Protein AF-A0A8S3INJ5-F1 (afdb_monomer_lite)

Foldseek 3Di:
DVVLVVVLVVCLVVCVVVPPDLVVNLVSLLVSLVVLLVVLVVVLVVLLQDALDDDDLVRLVVQLVVLVVQLVVLVVQLVVCVVVVPSVSNSVSSVSNSVSSSSNSNSVSNNSSNVQCVDPPDDHDDDPPDPPVVVVVVVVVVVVVVVVVVVDPDPPPD

Sequence (158 aa):
RVVTDNINHVITVYVTSKATSEASIGRLECDNAIREMETSKTFLQQCALQPSNKYTYYEALDHVIDNSKRLGEAMTHIASASKNTNHQLFSQAVQDASKAVCSLAESSAQASYLIGISEATSTKGSSAIVDQPLFTRSVTIIRHACADLSNTNLDRKE

Secondary structure (DSSP, 8-state):
-HHHHHHHHHHHHHHHTT--SHHHHHHHHHHHHHHHHHHHHHHHHHHTTS-SSS--HHHHHHHHHHHHHHHHHHHHHHHHHHHTT-HHHHHHHHHHHHHHHHHHHHHHHHHHHHHHTTSTT--PPPPPSS-HHHHHHHHHHHHHHHHHHHH-------

Organism: NCBI:txid392030

Structure (mmCIF, N/CA/C/O backbone):
data_AF-A0A8S3INJ5-F1
#
_entry.id   AF-A0A8S3INJ5-F1
#
loop_
_atom_site.group_PDB
_atom_site.id
_atom_site.type_symbol
_atom_site.label_atom_id
_atom_site.label_alt_id
_atom_site.label_comp_id
_atom_site.label_asym_id
_atom_site.label_entity_id
_atom_site.label_seq_id
_atom_site.pdbx_PDB_ins_code
_atom_site.Cartn_x
_atom_site.Cartn_y
_atom_site.Cartn_z
_atom_site.occupancy
_atom_site.B_iso_or_equiv
_atom_site.auth_seq_id
_atom_site.auth_comp_id
_atom_site.auth_asym_id
_atom_site.auth_atom_id
_atom_site.pdbx_PDB_model_num
ATOM 1 N N . ARG A 1 1 ? -8.975 -7.203 -1.116 1.00 51.00 1 ARG A N 1
ATOM 2 C CA . ARG A 1 1 ? -7.531 -7.510 -1.234 1.00 51.00 1 ARG A CA 1
ATOM 3 C C . ARG A 1 1 ? -7.340 -8.866 -1.891 1.00 51.00 1 ARG A C 1
ATOM 5 O O . ARG A 1 1 ? -7.239 -8.846 -3.097 1.00 51.00 1 ARG A O 1
ATOM 12 N N . VAL A 1 2 ? -7.558 -10.011 -1.225 1.00 45.66 2 VAL A N 1
ATOM 13 C CA . VAL A 1 2 ? -7.375 -11.357 -1.840 1.00 45.66 2 VAL A CA 1
ATOM 14 C C . VAL A 1 2 ? -8.062 -11.548 -3.206 1.00 45.66 2 VAL A C 1
ATOM 16 O O . VAL A 1 2 ? -7.465 -12.082 -4.130 1.00 45.66 2 VAL A O 1
ATOM 19 N N . VAL A 1 3 ? -9.312 -11.098 -3.374 1.00 49.16 3 VAL A N 1
ATOM 20 C CA . VAL A 1 3 ? -10.010 -11.207 -4.674 1.00 49.16 3 VAL A CA 1
ATOM 21 C C . VAL A 1 3 ? -9.395 -10.284 -5.730 1.00 49.16 3 VAL A C 1
ATOM 23 O O . VAL A 1 3 ? -9.274 -10.677 -6.883 1.00 49.16 3 VAL A O 1
ATOM 26 N N . THR A 1 4 ? -8.983 -9.083 -5.331 1.00 58.38 4 THR A N 1
ATOM 27 C CA . THR A 1 4 ? -8.311 -8.104 -6.191 1.00 58.38 4 THR A CA 1
ATOM 28 C C . THR A 1 4 ? -6.938 -8.617 -6.624 1.00 58.38 4 THR A C 1
ATOM 30 O O . THR A 1 4 ? -6.628 -8.580 -7.808 1.00 58.38 4 THR A O 1
ATOM 33 N N . ASP A 1 5 ? -6.175 -9.192 -5.694 1.00 57.09 5 ASP A N 1
ATOM 34 C CA . ASP A 1 5 ? -4.833 -9.731 -5.927 1.00 57.09 5 ASP A CA 1
ATOM 35 C C . ASP A 1 5 ? -4.889 -10.971 -6.833 1.00 57.09 5 ASP A C 1
ATOM 37 O O . ASP A 1 5 ? -4.116 -11.090 -7.780 1.00 57.09 5 ASP A O 1
ATOM 41 N N . ASN A 1 6 ? -5.871 -11.858 -6.620 1.00 61.66 6 ASN A N 1
ATOM 42 C CA . ASN A 1 6 ? -6.069 -13.045 -7.456 1.00 61.66 6 ASN A CA 1
ATOM 43 C C . ASN A 1 6 ? -6.545 -12.688 -8.873 1.00 61.66 6 ASN A C 1
ATOM 45 O O . ASN A 1 6 ? -6.111 -13.313 -9.839 1.00 61.66 6 ASN A O 1
ATOM 49 N N . ILE A 1 7 ? -7.418 -11.685 -9.017 1.00 69.25 7 ILE A N 1
ATOM 50 C CA . ILE A 1 7 ? -7.846 -11.188 -10.334 1.00 69.25 7 ILE A CA 1
ATOM 51 C C . ILE A 1 7 ? -6.669 -10.534 -11.056 1.00 69.25 7 ILE A C 1
ATOM 53 O O . ILE A 1 7 ? -6.427 -10.844 -12.221 1.00 69.25 7 ILE A O 1
ATOM 57 N N . ASN A 1 8 ? -5.913 -9.678 -10.367 1.00 56.03 8 ASN A N 1
ATOM 58 C CA . ASN A 1 8 ? -4.738 -9.030 -10.937 1.00 56.03 8 ASN A CA 1
ATOM 59 C C . ASN A 1 8 ? -3.698 -10.074 -11.371 1.00 56.03 8 ASN A C 1
ATOM 61 O O . ASN A 1 8 ? -3.190 -9.985 -12.482 1.00 56.03 8 ASN A O 1
ATOM 65 N N . HIS A 1 9 ? -3.463 -11.122 -10.575 1.00 69.00 9 HIS A N 1
ATOM 66 C CA . HIS A 1 9 ? -2.536 -12.196 -10.930 1.00 69.00 9 HIS A CA 1
ATOM 67 C C . HIS A 1 9 ? -2.968 -12.966 -12.189 1.00 69.00 9 HIS A C 1
ATOM 69 O O . HIS 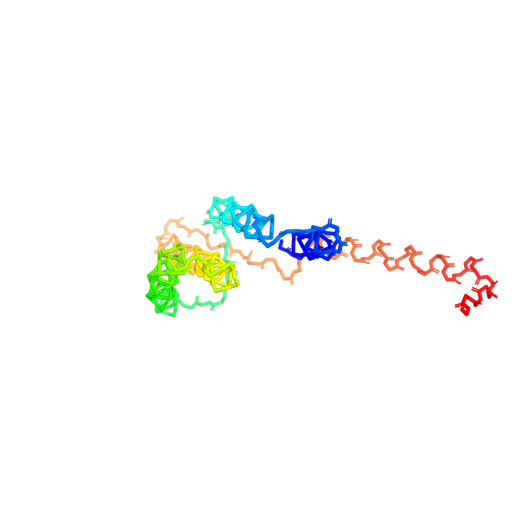A 1 9 ? -2.157 -13.185 -13.089 1.00 69.00 9 HIS A O 1
ATOM 75 N N . VAL A 1 10 ? -4.250 -13.331 -12.301 1.00 66.69 10 VAL A N 1
ATOM 76 C CA . VAL A 1 10 ? -4.772 -14.042 -13.482 1.00 66.69 10 VAL A CA 1
ATOM 77 C C . VAL A 1 10 ? -4.746 -13.151 -14.727 1.00 66.69 10 VAL A C 1
ATOM 79 O O . VAL A 1 10 ? -4.389 -13.627 -15.805 1.00 66.69 10 VAL A O 1
ATOM 82 N N . ILE A 1 11 ? -5.064 -11.859 -14.593 1.00 63.72 11 ILE A N 1
ATOM 83 C CA . ILE A 1 11 ? -4.956 -10.887 -15.690 1.00 63.72 11 ILE A CA 1
ATOM 84 C C . ILE A 1 11 ? -3.498 -10.745 -16.125 1.00 63.72 11 ILE A C 1
ATOM 86 O O . ILE A 1 11 ? -3.229 -10.805 -17.322 1.00 63.72 11 ILE A O 1
ATOM 90 N N . THR A 1 12 ? -2.553 -10.630 -15.191 1.00 61.28 12 THR A N 1
ATOM 91 C CA . THR A 1 12 ? -1.127 -10.573 -15.519 1.00 61.28 12 THR A CA 1
ATOM 92 C C . THR A 1 12 ? -0.703 -11.835 -16.265 1.00 61.28 12 THR A C 1
ATOM 94 O O . THR A 1 12 ? -0.175 -11.722 -17.364 1.00 61.28 12 THR A O 1
ATOM 97 N N . VAL A 1 13 ? -1.011 -13.043 -15.786 1.00 65.88 13 VAL A N 1
ATOM 98 C CA . VAL A 1 13 ? -0.637 -14.294 -16.482 1.00 65.88 13 VAL A CA 1
ATOM 99 C C . VAL A 1 13 ? -1.276 -14.399 -17.880 1.00 65.88 13 VAL A C 1
ATOM 101 O O . VAL A 1 13 ? -0.607 -14.752 -18.856 1.00 65.88 13 VAL A O 1
ATOM 104 N N . TYR A 1 14 ? -2.557 -14.050 -18.014 1.00 59.62 14 TYR A N 1
ATOM 105 C CA . TYR A 1 14 ? -3.280 -14.132 -19.286 1.00 59.62 14 TYR A CA 1
ATOM 106 C C . TYR A 1 14 ? -2.857 -13.053 -20.297 1.00 59.62 14 TYR A C 1
ATOM 108 O O . TYR A 1 14 ? -2.831 -13.307 -21.497 1.00 59.62 14 TYR A O 1
ATOM 116 N N . VAL A 1 15 ? -2.495 -11.852 -19.843 1.00 57.91 15 VAL A N 1
ATOM 117 C CA . VAL A 1 15 ? -2.031 -10.776 -20.731 1.00 57.91 15 VAL A CA 1
ATOM 118 C C . VAL A 1 15 ? -0.554 -10.951 -21.077 1.00 57.91 15 VAL A C 1
ATOM 120 O O . VAL A 1 15 ? -0.201 -10.785 -22.239 1.00 57.91 15 VAL A O 1
ATOM 123 N N . THR A 1 16 ? 0.298 -11.391 -20.146 1.00 54.25 16 THR A N 1
ATOM 124 C CA . THR A 1 16 ? 1.726 -11.662 -20.426 1.00 54.25 16 THR A CA 1
ATOM 125 C C . THR A 1 16 ? 1.898 -12.801 -21.437 1.00 54.25 16 THR A C 1
ATOM 127 O O . THR A 1 16 ? 2.824 -12.781 -22.237 1.00 54.25 16 THR A O 1
ATOM 130 N N . SER A 1 17 ? 0.970 -13.766 -21.468 1.00 53.53 17 SER A N 1
ATOM 131 C CA . SER A 1 17 ? 0.953 -14.837 -22.480 1.00 53.53 17 SER A CA 1
ATOM 132 C C . SER A 1 17 ? 0.423 -14.403 -23.857 1.00 53.53 17 SER A C 1
ATOM 134 O O . SER A 1 17 ? 0.615 -15.127 -24.833 1.00 53.53 17 SER A O 1
ATOM 136 N N . LYS A 1 18 ? -0.217 -13.228 -23.966 1.00 48.91 18 LYS A N 1
ATOM 137 C CA . LYS A 1 18 ? -0.824 -12.710 -25.209 1.00 48.91 18 LYS A CA 1
ATOM 138 C C . LYS A 1 18 ? -0.205 -11.404 -25.726 1.00 48.91 18 LYS A C 1
ATOM 140 O O . LYS A 1 18 ? -0.485 -11.009 -26.856 1.00 48.91 18 LYS A O 1
ATOM 145 N N . ALA A 1 19 ? 0.608 -10.729 -24.919 1.00 48.22 19 ALA A N 1
ATOM 146 C CA . ALA A 1 19 ? 1.250 -9.459 -25.229 1.00 48.22 19 ALA A CA 1
ATOM 147 C C . ALA A 1 19 ? 2.562 -9.679 -26.002 1.00 48.22 19 ALA A C 1
ATOM 149 O O . ALA A 1 19 ? 3.551 -10.161 -25.462 1.00 48.22 19 ALA A O 1
ATOM 150 N N . THR A 1 20 ? 2.579 -9.302 -27.280 1.00 50.06 20 THR A N 1
ATOM 151 C CA . THR A 1 20 ? 3.704 -9.481 -28.219 1.00 50.06 20 THR A CA 1
ATOM 152 C C . THR A 1 20 ? 4.726 -8.329 -28.217 1.00 50.06 20 THR A C 1
ATOM 154 O O . THR A 1 20 ? 5.596 -8.288 -29.082 1.00 50.06 20 THR A O 1
ATOM 157 N N . SER A 1 21 ? 4.649 -7.377 -27.277 1.00 54.00 21 SER A N 1
ATOM 158 C CA . SER A 1 21 ? 5.523 -6.190 -27.242 1.00 54.00 21 SER A CA 1
ATOM 159 C C . SER A 1 21 ? 5.793 -5.692 -25.816 1.00 54.00 21 SER A C 1
ATOM 161 O O . SER A 1 21 ? 4.860 -5.508 -25.032 1.00 54.00 21 SER A O 1
ATOM 163 N N . GLU A 1 22 ? 7.055 -5.388 -25.496 1.00 54.09 22 GLU A N 1
ATOM 164 C CA . GLU A 1 22 ? 7.495 -4.843 -24.196 1.00 54.09 22 GLU A CA 1
ATOM 165 C C . GLU A 1 22 ? 6.783 -3.531 -23.812 1.00 54.09 22 GLU A C 1
ATOM 167 O O . GLU A 1 22 ? 6.507 -3.288 -22.636 1.00 54.09 22 GLU A O 1
ATOM 172 N N . ALA A 1 23 ? 6.386 -2.718 -24.799 1.00 54.66 23 ALA A N 1
ATOM 173 C CA . ALA A 1 23 ? 5.640 -1.478 -24.573 1.00 54.66 23 ALA A CA 1
ATOM 174 C C . ALA A 1 23 ? 4.209 -1.725 -24.053 1.00 54.66 23 ALA A C 1
ATOM 176 O O . ALA A 1 23 ? 3.650 -0.894 -23.336 1.00 54.66 23 ALA A O 1
ATOM 177 N N . SER A 1 24 ? 3.613 -2.875 -24.387 1.00 62.91 24 SER A N 1
ATOM 178 C CA . SER A 1 24 ? 2.291 -3.259 -23.877 1.00 62.91 24 SER A CA 1
ATOM 179 C C . SER A 1 24 ? 2.337 -3.775 -22.434 1.00 62.91 24 SER A C 1
ATOM 181 O O . SER A 1 24 ? 1.375 -3.580 -21.694 1.00 62.91 24 SER A O 1
ATOM 183 N N . ILE A 1 25 ? 3.477 -4.336 -22.008 1.00 66.94 25 ILE A N 1
ATOM 184 C CA . ILE A 1 25 ? 3.700 -4.823 -20.638 1.00 66.94 25 ILE A CA 1
ATOM 185 C C . ILE A 1 25 ? 3.833 -3.642 -19.668 1.00 66.94 25 ILE A C 1
ATOM 187 O O . ILE A 1 25 ? 3.119 -3.591 -18.672 1.00 66.94 25 ILE A O 1
ATOM 191 N N . GLY A 1 26 ? 4.659 -2.637 -19.988 1.00 74.19 26 GLY A N 1
ATOM 192 C CA . GLY A 1 26 ? 4.824 -1.465 -19.114 1.00 74.19 26 GLY A CA 1
ATOM 193 C C . GLY A 1 26 ? 3.526 -0.672 -18.904 1.00 74.19 26 GLY A C 1
ATOM 194 O O . GLY A 1 26 ? 3.268 -0.172 -17.812 1.00 74.19 26 GLY A O 1
ATOM 195 N N . ARG A 1 27 ? 2.667 -0.602 -19.930 1.00 82.00 27 ARG A N 1
ATOM 196 C CA . ARG A 1 27 ? 1.341 0.021 -19.817 1.00 82.00 27 ARG A CA 1
ATOM 197 C C . ARG A 1 27 ? 0.392 -0.779 -18.920 1.00 82.00 27 ARG A C 1
ATOM 199 O O . ARG A 1 27 ? -0.301 -0.175 -18.108 1.00 82.00 27 ARG A O 1
ATOM 206 N N . LEU A 1 28 ? 0.373 -2.107 -19.048 1.00 84.75 28 LEU A N 1
ATOM 207 C CA . LEU A 1 28 ? -0.437 -2.977 -18.191 1.00 84.75 28 LEU A CA 1
ATOM 208 C C . LEU A 1 28 ? -0.073 -2.804 -16.712 1.00 84.75 28 LEU A C 1
ATOM 210 O O . LEU A 1 28 ? -0.959 -2.738 -15.864 1.00 84.75 28 LEU A O 1
ATOM 214 N N . GLU A 1 29 ? 1.220 -2.714 -16.406 1.00 85.25 29 GLU A N 1
ATOM 215 C CA . GLU A 1 29 ? 1.694 -2.534 -15.032 1.00 85.25 29 GLU A CA 1
ATOM 216 C C . GLU A 1 29 ? 1.265 -1.186 -14.446 1.00 85.25 29 GLU A C 1
ATOM 218 O O . GLU A 1 29 ? 0.825 -1.130 -13.299 1.00 85.25 29 GLU A O 1
ATOM 223 N N . CYS A 1 30 ? 1.277 -0.116 -15.246 1.00 90.56 30 CYS A N 1
ATOM 224 C CA . CYS A 1 30 ? 0.682 1.159 -14.843 1.00 90.56 30 CYS A CA 1
ATOM 225 C C . CYS A 1 30 ? -0.823 1.034 -14.570 1.00 90.56 30 CYS A C 1
ATOM 227 O O . CYS A 1 30 ? -1.297 1.522 -13.545 1.00 90.56 30 CYS A O 1
ATOM 229 N N . ASP A 1 31 ? -1.576 0.369 -15.451 1.00 91.31 31 ASP A N 1
ATOM 230 C CA . ASP A 1 31 ? -3.023 0.193 -15.279 1.00 91.31 31 ASP A CA 1
ATOM 231 C C . ASP A 1 31 ? -3.349 -0.621 -14.009 1.00 91.31 31 ASP A C 1
ATOM 233 O O . ASP A 1 31 ? -4.297 -0.308 -13.283 1.00 91.31 31 ASP A O 1
ATOM 237 N N . ASN A 1 32 ? -2.545 -1.645 -13.707 1.00 89.25 32 ASN A N 1
ATOM 238 C CA . ASN A 1 32 ? -2.654 -2.430 -12.478 1.00 89.25 32 ASN A CA 1
ATOM 239 C C . ASN A 1 32 ? -2.308 -1.598 -11.234 1.00 89.25 32 ASN A C 1
ATOM 241 O O . ASN A 1 32 ? -3.087 -1.593 -10.280 1.00 89.25 32 ASN A O 1
ATOM 245 N N . ALA A 1 33 ? -1.202 -0.850 -11.261 1.00 91.81 33 ALA A N 1
ATOM 246 C CA . ALA A 1 33 ? -0.789 0.025 -10.165 1.00 91.81 33 ALA A CA 1
ATOM 247 C C . ALA A 1 33 ? -1.851 1.089 -9.847 1.00 91.81 33 ALA A C 1
ATOM 249 O O . ALA A 1 33 ? -2.218 1.281 -8.691 1.00 91.81 33 ALA A O 1
ATOM 250 N N . ILE A 1 34 ? -2.422 1.738 -10.868 1.00 92.81 34 ILE A N 1
ATOM 251 C CA . ILE A 1 34 ? -3.500 2.723 -10.684 1.00 92.81 34 ILE A CA 1
ATOM 252 C C . ILE A 1 34 ? -4.717 2.075 -10.018 1.00 92.81 34 ILE A C 1
ATOM 254 O O . ILE A 1 34 ? -5.298 2.648 -9.096 1.00 92.81 34 ILE A O 1
ATOM 258 N N . ARG A 1 35 ? -5.096 0.864 -10.447 1.00 91.44 35 ARG A N 1
ATOM 259 C CA . ARG A 1 35 ? -6.220 0.132 -9.848 1.00 91.44 35 ARG A CA 1
ATOM 260 C C . ARG A 1 35 ? -5.974 -0.165 -8.368 1.00 91.44 35 ARG A C 1
ATOM 262 O O . ARG A 1 35 ? -6.883 0.014 -7.560 1.00 91.44 35 ARG A O 1
ATOM 269 N N . GLU A 1 36 ? -4.768 -0.599 -8.010 1.00 90.12 36 GLU A N 1
ATOM 270 C CA . GLU A 1 36 ? -4.382 -0.837 -6.614 1.00 90.12 36 GLU A CA 1
ATOM 271 C C . GLU A 1 36 ? -4.447 0.454 -5.785 1.00 90.12 36 GLU A C 1
ATOM 273 O O . GLU A 1 36 ? -5.099 0.485 -4.737 1.00 90.12 36 GLU A O 1
ATOM 278 N N . MET A 1 37 ? -3.872 1.548 -6.286 1.00 90.25 37 MET A N 1
ATOM 279 C CA . MET A 1 37 ? -3.892 2.844 -5.602 1.00 90.25 37 MET A CA 1
ATOM 280 C C . MET A 1 37 ? -5.321 3.381 -5.394 1.00 90.25 37 MET A C 1
ATOM 282 O O . MET A 1 37 ? -5.645 3.868 -4.309 1.00 90.25 37 MET A O 1
ATOM 286 N N . GLU A 1 38 ? -6.213 3.243 -6.380 1.00 89.62 38 GLU A N 1
ATOM 287 C CA . GLU A 1 38 ? -7.627 3.621 -6.230 1.00 89.62 38 GLU A CA 1
ATOM 288 C C . GLU A 1 38 ? -8.345 2.757 -5.181 1.00 89.62 38 GLU A C 1
ATOM 290 O O . GLU A 1 38 ? -9.126 3.274 -4.379 1.00 89.62 38 GLU A O 1
ATOM 295 N N . THR A 1 39 ? -8.035 1.457 -5.088 1.00 86.56 39 THR A N 1
ATOM 296 C CA . THR A 1 39 ? -8.588 0.634 -3.998 1.00 86.56 39 THR A CA 1
ATOM 297 C C . THR A 1 39 ? -8.100 1.078 -2.618 1.00 86.56 39 THR A C 1
ATOM 299 O O . THR A 1 39 ? -8.888 1.066 -1.668 1.00 86.56 39 THR A O 1
ATOM 302 N N . SER A 1 40 ? -6.851 1.543 -2.495 1.00 85.94 40 SER A N 1
ATOM 303 C CA . SER A 1 40 ? -6.340 2.131 -1.250 1.00 85.94 40 SER A CA 1
ATOM 304 C C . SER A 1 40 ? -7.071 3.421 -0.867 1.00 85.94 40 SER A C 1
ATOM 306 O O . SER A 1 40 ? -7.309 3.658 0.315 1.00 85.94 40 SER A O 1
ATOM 308 N N . LYS A 1 41 ? -7.509 4.233 -1.833 1.00 83.06 41 LYS A N 1
ATOM 309 C CA . LYS A 1 41 ? -8.326 5.425 -1.563 1.00 83.06 41 LYS A CA 1
ATOM 310 C C . LYS A 1 41 ? -9.695 5.068 -0.983 1.00 83.06 41 LYS A C 1
ATOM 312 O O . LYS A 1 41 ? -10.106 5.663 0.011 1.00 83.06 41 LYS A O 1
ATOM 317 N N . THR A 1 42 ? -10.393 4.089 -1.562 1.00 79.19 42 THR A N 1
ATOM 318 C CA . THR A 1 42 ? -11.670 3.606 -1.002 1.00 79.19 42 THR A CA 1
ATOM 319 C C . THR A 1 42 ? -11.475 3.023 0.398 1.00 79.19 42 THR A C 1
ATOM 321 O O . THR A 1 42 ? -12.288 3.259 1.290 1.00 79.19 42 THR A O 1
ATOM 324 N N . PHE A 1 43 ? -10.366 2.317 0.617 1.00 79.25 43 PHE A N 1
ATOM 325 C CA . PHE A 1 43 ? -9.987 1.793 1.926 1.00 79.25 43 PHE A CA 1
ATOM 326 C C . PHE A 1 43 ? -9.803 2.904 2.973 1.00 79.25 43 PHE A C 1
ATOM 328 O O . PHE A 1 43 ? -10.373 2.810 4.058 1.00 79.25 43 PHE A O 1
ATOM 335 N N . LEU A 1 44 ? -9.105 3.999 2.643 1.00 82.31 44 LEU A N 1
ATOM 336 C CA . LEU A 1 44 ? -8.938 5.151 3.545 1.00 82.31 44 LEU A CA 1
ATOM 337 C C . LEU A 1 44 ? -10.278 5.748 4.004 1.00 82.31 44 LEU A C 1
ATOM 339 O O . LEU A 1 44 ? -10.403 6.167 5.152 1.00 82.31 44 LEU A O 1
ATOM 343 N N . GLN A 1 45 ? -11.292 5.758 3.136 1.00 76.44 45 GLN A N 1
ATOM 344 C CA . GLN A 1 45 ? -12.629 6.259 3.477 1.00 76.44 45 GLN A CA 1
ATOM 345 C C . GLN A 1 45 ? -13.378 5.337 4.452 1.00 76.44 45 GLN A C 1
ATOM 347 O O . GLN A 1 45 ? -14.179 5.812 5.253 1.00 76.44 45 GLN A O 1
ATOM 352 N N . GLN A 1 46 ? -13.131 4.027 4.390 1.00 68.19 46 GLN A N 1
ATOM 353 C CA . GLN A 1 46 ? -13.815 3.020 5.209 1.00 68.19 46 GLN A CA 1
ATOM 354 C C . GLN A 1 46 ? -13.112 2.774 6.555 1.00 68.19 46 GLN A C 1
ATOM 356 O O . GLN A 1 46 ? -13.772 2.511 7.560 1.00 68.19 46 GLN A O 1
ATOM 361 N N . CYS A 1 47 ? -11.781 2.888 6.601 1.00 62.91 47 CYS A N 1
ATOM 362 C CA . CYS A 1 47 ? -10.970 2.522 7.766 1.00 62.91 47 CYS A CA 1
ATOM 363 C C . CYS A 1 47 ? -10.878 3.583 8.865 1.00 62.91 47 CYS A C 1
ATOM 365 O O . CYS A 1 47 ? -10.370 3.284 9.938 1.00 62.91 47 CYS A O 1
ATOM 367 N N . ALA A 1 48 ? -11.423 4.787 8.678 1.00 62.38 48 ALA A N 1
ATOM 368 C CA . ALA A 1 48 ? -11.493 5.770 9.766 1.00 62.38 48 ALA A CA 1
ATOM 369 C C . ALA A 1 48 ? -12.268 5.250 11.001 1.00 62.38 48 ALA A C 1
ATOM 371 O O . ALA A 1 48 ? -12.106 5.769 12.101 1.00 62.38 48 ALA A O 1
ATOM 372 N N . LEU A 1 49 ? -13.098 4.215 10.825 1.00 70.12 49 LEU A N 1
ATOM 373 C CA . LEU A 1 49 ? -13.983 3.669 11.856 1.00 70.12 49 LEU A CA 1
ATOM 374 C C . LEU A 1 49 ? -13.481 2.358 12.485 1.00 70.12 49 LEU A C 1
ATOM 376 O O . LEU A 1 49 ? -14.058 1.905 13.474 1.00 70.12 49 LEU A O 1
ATOM 380 N N . GLN A 1 50 ? -12.446 1.721 11.926 1.00 76.00 50 GLN A N 1
ATOM 381 C CA . GLN A 1 50 ? -11.940 0.426 12.393 1.00 76.00 50 GLN A CA 1
ATOM 382 C C . GLN A 1 50 ? -10.417 0.326 12.235 1.00 76.00 50 GLN A C 1
ATOM 384 O O . GLN A 1 50 ? -9.882 0.798 11.234 1.00 76.00 50 GLN A O 1
ATOM 389 N N . PRO A 1 51 ? -9.713 -0.342 13.168 1.00 79.62 51 PRO A N 1
ATOM 390 C CA . PRO A 1 51 ? -8.268 -0.510 13.062 1.00 79.62 51 PRO A CA 1
ATOM 391 C C . PRO A 1 51 ? -7.914 -1.336 11.819 1.00 79.62 51 PRO A C 1
ATOM 393 O O . PRO A 1 51 ? -8.444 -2.433 11.627 1.00 79.62 51 PRO A O 1
ATOM 396 N N . SER A 1 52 ? -7.008 -0.816 10.989 1.00 79.44 52 SER A N 1
ATOM 397 C CA . SER A 1 52 ? -6.523 -1.500 9.783 1.00 79.44 52 SER A CA 1
ATOM 398 C C . SER A 1 52 ? -5.485 -2.570 10.106 1.00 79.44 52 SER A C 1
ATOM 400 O O . SER A 1 52 ? -5.376 -3.572 9.398 1.00 79.44 52 SER A O 1
ATOM 402 N N . ASN A 1 53 ? -4.709 -2.360 11.169 1.00 83.69 53 ASN A N 1
ATOM 403 C CA . ASN A 1 53 ? -3.651 -3.254 11.615 1.00 83.69 53 ASN A CA 1
ATOM 404 C C . ASN A 1 53 ? -3.456 -3.149 13.142 1.00 83.69 53 ASN A C 1
ATOM 406 O O . ASN A 1 53 ? -4.273 -2.572 13.864 1.00 83.69 53 ASN A O 1
ATOM 410 N N . LYS A 1 54 ? -2.388 -3.773 13.650 1.00 86.69 54 LYS A N 1
ATOM 411 C CA . LYS A 1 54 ? -2.057 -3.818 15.083 1.00 86.69 54 LYS A CA 1
ATOM 412 C C . LYS A 1 54 ? -0.943 -2.849 15.487 1.00 86.69 54 LYS A C 1
ATOM 414 O O . LYS A 1 54 ? -0.462 -2.952 16.610 1.00 86.69 54 LYS A O 1
ATOM 419 N N . TYR A 1 55 ? -0.527 -1.943 14.603 1.00 90.94 55 TYR A N 1
ATOM 420 C CA . TYR A 1 55 ? 0.530 -0.991 14.923 1.00 90.94 55 TYR A CA 1
ATOM 421 C C . TYR A 1 55 ? 0.062 -0.000 15.981 1.00 90.94 55 TYR A C 1
ATOM 423 O O . TYR A 1 55 ? -1.092 0.449 15.987 1.00 90.94 55 TYR A O 1
ATOM 431 N N . THR A 1 56 ? 0.987 0.351 16.863 1.00 93.62 56 THR A N 1
ATOM 432 C CA . THR A 1 56 ? 0.889 1.519 17.730 1.00 93.62 56 THR A CA 1
ATOM 433 C C . THR A 1 56 ? 1.061 2.804 16.917 1.00 93.62 56 THR A C 1
ATOM 435 O O . THR A 1 56 ? 1.451 2.781 15.750 1.00 93.62 56 THR A O 1
ATOM 438 N N . TYR A 1 57 ? 0.773 3.954 17.532 1.00 94.06 57 TYR A N 1
ATOM 439 C CA . TYR A 1 57 ? 0.859 5.245 16.844 1.00 94.06 57 TYR A CA 1
ATOM 440 C C . TYR A 1 57 ? 2.272 5.535 16.317 1.00 94.06 57 TYR A C 1
ATOM 442 O O . TYR A 1 57 ? 2.422 5.963 15.176 1.00 94.06 57 TYR A O 1
ATOM 450 N N . TYR A 1 58 ? 3.302 5.264 17.123 1.00 95.94 58 TYR A N 1
ATOM 451 C CA . TYR A 1 58 ? 4.691 5.512 16.732 1.00 95.94 58 TYR A CA 1
ATOM 452 C C . TYR A 1 58 ? 5.188 4.519 15.678 1.00 95.94 58 TYR A C 1
ATOM 454 O O . TYR A 1 58 ? 5.825 4.943 14.724 1.00 95.94 58 TYR A O 1
ATOM 462 N N . GLU A 1 59 ? 4.811 3.239 15.760 1.00 95.88 59 GLU A N 1
ATOM 463 C CA . GLU A 1 59 ? 5.124 2.266 14.701 1.00 95.88 59 GLU A CA 1
ATOM 464 C C . GLU A 1 59 ? 4.451 2.643 13.374 1.00 95.88 59 GLU A C 1
ATOM 466 O O . GLU A 1 59 ? 5.067 2.575 12.313 1.00 95.88 59 GLU A O 1
ATOM 471 N N . ALA A 1 60 ? 3.189 3.087 13.417 1.00 94.38 60 ALA A N 1
ATOM 472 C CA . ALA A 1 60 ? 2.496 3.576 12.230 1.00 94.38 60 ALA A CA 1
ATOM 473 C C . ALA A 1 60 ? 3.191 4.815 11.639 1.00 94.38 60 ALA A C 1
ATOM 475 O O . ALA A 1 60 ? 3.291 4.931 10.418 1.00 94.38 60 ALA A O 1
ATOM 476 N N . LEU A 1 61 ? 3.701 5.718 12.484 1.00 95.56 61 LEU A N 1
ATOM 477 C CA . LEU A 1 61 ? 4.467 6.889 12.055 1.00 95.56 61 LEU A CA 1
ATOM 478 C C . LEU A 1 61 ? 5.805 6.501 11.408 1.00 95.56 61 LEU A C 1
ATOM 480 O O . LEU A 1 61 ? 6.115 7.008 10.330 1.00 95.56 61 LEU A O 1
ATOM 484 N N . ASP A 1 62 ? 6.557 5.579 12.008 1.00 97.06 62 ASP A N 1
ATOM 485 C CA . ASP A 1 62 ? 7.811 5.067 11.442 1.00 97.06 62 ASP A CA 1
ATOM 486 C C . ASP A 1 62 ? 7.565 4.428 10.070 1.00 97.06 62 ASP A C 1
ATOM 488 O O . ASP A 1 62 ? 8.241 4.746 9.089 1.00 97.06 62 ASP A O 1
ATOM 492 N N . HIS A 1 63 ? 6.508 3.620 9.948 1.00 95.94 63 HIS A N 1
ATOM 493 C CA . HIS A 1 63 ? 6.106 3.055 8.665 1.00 95.94 63 HIS A CA 1
ATOM 494 C C . HIS A 1 63 ? 5.696 4.120 7.641 1.00 95.94 63 HIS A C 1
ATOM 496 O O . HIS A 1 63 ? 5.977 3.955 6.453 1.00 95.94 63 HIS A O 1
ATOM 502 N N . VAL A 1 64 ? 5.050 5.215 8.049 1.00 95.94 64 VAL A N 1
ATOM 503 C CA . VAL A 1 64 ? 4.751 6.334 7.141 1.00 95.94 64 VAL A CA 1
ATOM 504 C C . VAL A 1 64 ? 6.042 6.958 6.607 1.00 95.94 64 VAL A C 1
ATOM 506 O O . VAL A 1 64 ? 6.143 7.210 5.404 1.00 95.94 64 VAL A O 1
ATOM 509 N N . ILE A 1 65 ? 7.041 7.164 7.465 1.00 96.62 65 ILE A N 1
ATOM 510 C CA . ILE A 1 65 ? 8.338 7.738 7.084 1.00 96.62 65 ILE A CA 1
ATOM 511 C C . ILE A 1 65 ? 9.073 6.807 6.109 1.00 96.62 65 ILE A C 1
ATOM 513 O O . ILE A 1 65 ? 9.461 7.238 5.018 1.00 96.62 65 ILE A O 1
ATOM 517 N N . ASP A 1 66 ? 9.194 5.525 6.450 1.00 96.62 66 ASP A N 1
ATOM 518 C CA . ASP A 1 66 ? 9.884 4.532 5.623 1.00 96.62 66 ASP A CA 1
ATOM 519 C C . ASP A 1 66 ? 9.222 4.360 4.253 1.00 96.62 66 ASP A C 1
ATOM 521 O O . ASP A 1 66 ? 9.896 4.368 3.218 1.00 96.62 66 ASP A O 1
ATOM 525 N N . ASN A 1 67 ? 7.891 4.248 4.213 1.00 96.19 67 ASN A N 1
ATOM 526 C CA . ASN A 1 67 ? 7.168 4.103 2.950 1.00 96.19 67 ASN A CA 1
ATOM 527 C C . ASN A 1 67 ? 7.229 5.381 2.101 1.00 96.19 67 ASN A C 1
ATOM 529 O O . ASN A 1 67 ? 7.318 5.284 0.878 1.00 96.19 67 ASN A O 1
ATOM 533 N N . SER A 1 68 ? 7.260 6.567 2.720 1.00 96.88 68 SER A N 1
ATOM 534 C CA . SER A 1 68 ? 7.450 7.835 1.998 1.00 96.88 68 SER A CA 1
ATOM 535 C C . SER A 1 68 ? 8.822 7.902 1.326 1.00 96.88 68 SER A C 1
ATOM 537 O O . SER A 1 68 ? 8.928 8.320 0.171 1.00 96.88 68 SER A O 1
ATOM 539 N N . LYS A 1 69 ? 9.876 7.431 2.007 1.00 97.44 69 LYS A N 1
ATOM 540 C CA . LYS A 1 69 ? 11.223 7.337 1.429 1.00 97.44 69 LYS A CA 1
ATOM 541 C C . LYS A 1 69 ? 11.262 6.353 0.258 1.00 97.44 69 LYS A C 1
ATOM 543 O O . LYS A 1 69 ? 11.727 6.713 -0.822 1.00 97.44 69 LYS A O 1
ATOM 548 N N . ARG A 1 70 ? 10.714 5.148 0.448 1.00 96.12 70 ARG A N 1
ATOM 549 C CA . ARG A 1 70 ? 10.629 4.117 -0.602 1.00 96.12 70 ARG A CA 1
ATOM 550 C C . ARG A 1 70 ? 9.862 4.608 -1.827 1.00 96.12 70 ARG A C 1
ATOM 552 O O . ARG A 1 70 ? 10.271 4.330 -2.950 1.00 96.12 70 ARG A O 1
ATOM 559 N N . LEU A 1 71 ? 8.783 5.365 -1.627 1.00 96.75 71 LEU A N 1
ATOM 560 C CA . LEU A 1 71 ? 8.036 5.978 -2.721 1.00 96.75 71 LEU A CA 1
ATOM 561 C C . LEU A 1 71 ? 8.892 6.993 -3.491 1.00 96.75 71 LEU A C 1
ATOM 563 O O . LEU A 1 71 ? 8.914 6.959 -4.718 1.00 96.75 71 LEU A O 1
ATOM 567 N N . GLY A 1 72 ? 9.634 7.859 -2.793 1.00 97.19 72 GLY A N 1
ATOM 568 C CA . GLY A 1 72 ? 10.540 8.820 -3.433 1.00 97.19 72 GLY A CA 1
ATOM 569 C C . GLY A 1 72 ? 11.645 8.151 -4.262 1.00 97.19 72 GLY A C 1
ATOM 570 O O . GLY A 1 72 ? 11.931 8.572 -5.388 1.00 97.19 72 GLY A O 1
ATOM 571 N N . GLU A 1 73 ? 12.230 7.070 -3.743 1.00 96.31 73 GLU A N 1
ATOM 572 C CA . GLU A 1 73 ? 13.210 6.247 -4.463 1.00 96.31 73 GLU A CA 1
ATOM 573 C C . GLU A 1 73 ? 12.582 5.586 -5.700 1.00 96.31 73 GLU A C 1
ATOM 575 O O . GLU A 1 73 ? 13.118 5.708 -6.804 1.00 96.31 73 GLU A O 1
ATOM 580 N N . ALA A 1 74 ? 11.403 4.974 -5.554 1.00 95.94 74 ALA A N 1
ATOM 581 C CA . ALA A 1 74 ? 10.677 4.352 -6.658 1.00 95.94 74 ALA A CA 1
ATOM 582 C C . ALA A 1 74 ? 10.321 5.367 -7.757 1.00 95.94 74 ALA A C 1
ATOM 584 O O . ALA A 1 74 ? 10.558 5.106 -8.933 1.00 95.94 74 ALA A O 1
ATOM 585 N N . MET A 1 75 ? 9.842 6.564 -7.402 1.00 95.69 75 MET A N 1
ATOM 586 C CA . MET A 1 75 ? 9.554 7.635 -8.367 1.00 95.69 75 MET A CA 1
ATOM 587 C C . MET A 1 75 ? 10.809 8.093 -9.121 1.00 95.69 75 MET A C 1
ATOM 589 O O . MET A 1 75 ? 10.758 8.343 -10.327 1.00 95.69 75 MET A O 1
ATOM 593 N N . THR A 1 76 ? 11.949 8.153 -8.432 1.00 96.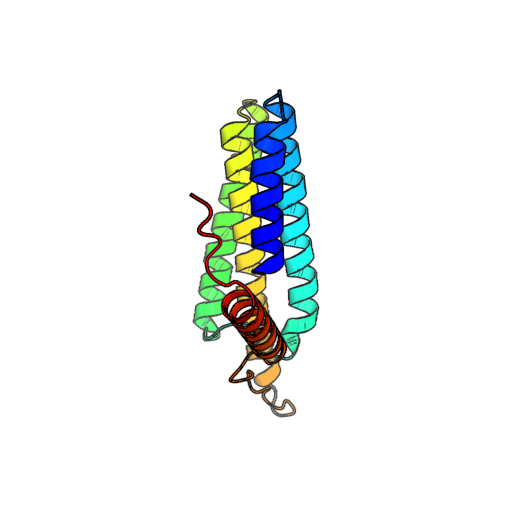00 76 THR A N 1
ATOM 594 C CA . THR A 1 76 ? 13.241 8.464 -9.057 1.00 96.00 76 THR A CA 1
ATOM 595 C C . THR A 1 76 ? 13.653 7.365 -10.039 1.00 96.00 76 THR A C 1
ATOM 597 O O . THR A 1 76 ? 14.101 7.663 -11.149 1.00 96.00 76 THR A O 1
ATOM 600 N N . HIS A 1 77 ? 13.455 6.096 -9.671 1.00 94.38 77 HIS A N 1
ATOM 601 C CA . HIS A 1 77 ? 13.700 4.953 -10.551 1.00 94.38 77 HIS A CA 1
ATOM 602 C C . HIS A 1 77 ? 12.756 4.923 -11.761 1.00 94.38 77 HIS A C 1
ATOM 604 O O . HIS A 1 77 ? 13.210 4.637 -12.864 1.00 94.38 77 HIS A O 1
ATOM 610 N N . ILE A 1 78 ? 11.479 5.283 -11.604 1.00 93.94 78 ILE A N 1
ATOM 611 C CA . ILE A 1 78 ? 10.535 5.426 -12.725 1.00 93.94 78 ILE A CA 1
ATOM 612 C C . ILE A 1 78 ? 11.059 6.471 -13.716 1.00 93.94 78 ILE A C 1
ATOM 614 O O . ILE A 1 78 ? 11.144 6.203 -14.916 1.00 93.94 78 ILE A O 1
ATOM 618 N N . ALA A 1 79 ? 11.451 7.650 -13.222 1.00 93.94 79 ALA A N 1
ATOM 619 C CA . ALA A 1 79 ? 11.954 8.731 -14.065 1.00 93.94 79 ALA A CA 1
ATOM 620 C C . ALA A 1 79 ? 13.241 8.333 -14.809 1.00 93.94 79 ALA A C 1
ATOM 622 O O . ALA A 1 79 ? 13.373 8.584 -16.011 1.00 93.94 79 ALA A O 1
ATOM 623 N N . SER A 1 80 ? 14.181 7.676 -14.122 1.00 94.44 80 SER A N 1
ATOM 624 C CA . SER A 1 80 ? 15.442 7.237 -14.728 1.00 94.44 80 SER A CA 1
ATOM 625 C C . SER A 1 80 ? 15.242 6.090 -15.727 1.00 94.44 80 SER A C 1
ATOM 627 O O . SER A 1 80 ? 15.794 6.137 -16.828 1.00 94.44 80 SER A O 1
ATOM 629 N N . ALA A 1 81 ? 14.406 5.099 -15.403 1.00 91.00 81 ALA A N 1
ATOM 630 C CA . ALA A 1 81 ? 14.092 3.979 -16.286 1.00 91.00 81 ALA A CA 1
ATOM 631 C C . ALA A 1 81 ? 13.326 4.431 -17.537 1.00 91.00 81 ALA A C 1
ATOM 633 O O . ALA A 1 81 ? 13.626 3.967 -18.638 1.00 91.00 81 ALA A O 1
ATOM 634 N N . SER A 1 82 ? 12.407 5.394 -17.391 1.00 89.06 82 SER A N 1
ATOM 635 C CA . SER A 1 82 ? 11.703 6.012 -18.518 1.00 89.06 82 SER A CA 1
ATOM 636 C C . SER A 1 82 ? 12.662 6.755 -19.448 1.00 89.06 82 SER A C 1
ATOM 638 O O . SER A 1 82 ? 12.527 6.644 -20.664 1.00 89.06 82 SER A O 1
ATOM 640 N N . LYS A 1 83 ? 13.642 7.491 -18.903 1.00 91.62 83 LYS A N 1
ATOM 641 C CA . LYS A 1 83 ? 14.646 8.215 -19.702 1.00 91.62 83 LYS A CA 1
ATOM 642 C C . LYS A 1 83 ? 15.538 7.269 -20.510 1.00 91.62 83 LYS A C 1
ATOM 644 O O . LYS A 1 83 ? 15.898 7.584 -21.638 1.00 91.62 83 LYS A O 1
ATOM 649 N N . ASN A 1 84 ? 15.876 6.119 -19.933 1.00 90.38 84 ASN A N 1
ATOM 650 C CA . ASN A 1 84 ? 16.757 5.124 -20.544 1.00 90.38 84 ASN A CA 1
ATOM 651 C C . ASN A 1 84 ? 16.000 4.078 -21.385 1.00 90.38 84 ASN A C 1
ATOM 653 O O . ASN A 1 84 ? 16.602 3.092 -21.805 1.00 90.38 84 ASN A O 1
ATOM 657 N N . THR A 1 85 ? 14.687 4.253 -21.590 1.00 86.00 85 THR A N 1
ATOM 658 C CA . THR A 1 85 ? 13.809 3.307 -22.308 1.00 86.00 85 THR A CA 1
ATOM 659 C C . THR A 1 85 ? 13.924 1.859 -21.810 1.00 86.00 85 THR A C 1
ATOM 661 O O . THR A 1 85 ? 13.783 0.913 -22.577 1.00 86.00 85 THR A O 1
ATOM 664 N N . ASN A 1 86 ? 14.194 1.667 -20.514 1.00 86.69 86 ASN A N 1
ATOM 665 C CA . ASN A 1 86 ? 14.304 0.336 -19.924 1.00 86.69 86 ASN A CA 1
ATOM 666 C C . ASN A 1 86 ? 12.939 -0.099 -19.379 1.00 86.69 86 ASN A C 1
ATOM 668 O O . ASN A 1 86 ? 12.570 0.226 -18.249 1.00 86.69 86 ASN A O 1
ATOM 672 N N . HIS A 1 87 ? 12.190 -0.836 -20.199 1.00 84.19 87 HIS A N 1
ATOM 673 C CA . HIS A 1 87 ? 10.821 -1.250 -19.889 1.00 84.19 87 HIS A CA 1
ATOM 674 C C . HIS A 1 87 ? 10.716 -2.189 -18.677 1.00 84.19 87 HIS A C 1
ATOM 676 O O . HIS A 1 87 ? 9.733 -2.113 -17.937 1.00 84.19 87 HIS A O 1
ATOM 682 N N . GLN A 1 88 ? 11.724 -3.031 -18.424 1.00 85.31 88 GLN A N 1
ATOM 683 C CA . GLN A 1 88 ? 11.722 -3.943 -17.274 1.00 85.31 88 GLN A CA 1
ATOM 684 C C . GLN A 1 88 ? 11.921 -3.192 -15.955 1.00 85.31 88 GLN A C 1
ATOM 686 O O . GLN A 1 88 ? 11.113 -3.339 -15.038 1.00 85.31 88 GLN A O 1
ATOM 691 N N . LEU A 1 89 ? 12.946 -2.335 -15.881 1.00 88.75 89 LEU A N 1
ATOM 692 C CA . LEU A 1 89 ? 13.198 -1.521 -14.687 1.00 88.75 89 LEU A CA 1
ATOM 693 C C . LEU A 1 89 ? 12.060 -0.536 -14.425 1.00 88.75 89 LEU A C 1
ATOM 695 O O . LEU A 1 89 ? 11.699 -0.310 -13.274 1.00 88.75 89 LEU A O 1
ATOM 699 N N . PHE A 1 90 ? 11.465 0.016 -15.485 1.00 90.94 90 PHE A N 1
ATOM 700 C CA . PHE A 1 90 ? 10.299 0.884 -15.365 1.00 90.94 90 PHE A CA 1
ATOM 701 C C . PHE A 1 90 ? 9.122 0.142 -14.727 1.00 90.94 90 PHE A C 1
ATOM 703 O O . PHE A 1 90 ? 8.544 0.629 -13.760 1.00 90.94 90 PHE A O 1
ATOM 710 N N . SER A 1 91 ? 8.808 -1.057 -15.223 1.00 89.50 91 SER A N 1
ATOM 711 C CA . SER A 1 91 ? 7.702 -1.874 -14.710 1.00 89.50 91 SER A CA 1
ATOM 712 C C . SER A 1 91 ? 7.895 -2.228 -13.233 1.00 89.50 91 SER A C 1
ATOM 714 O O . SER A 1 91 ? 6.973 -2.080 -12.433 1.00 89.50 91 SER A O 1
ATOM 716 N N . GLN A 1 92 ? 9.113 -2.617 -12.844 1.00 90.81 92 GLN A N 1
ATOM 717 C CA . GLN A 1 92 ? 9.438 -2.897 -11.446 1.00 90.81 92 GLN A CA 1
ATOM 718 C C . GLN A 1 92 ? 9.301 -1.648 -10.566 1.00 90.81 92 GLN A C 1
ATOM 720 O O . GLN A 1 92 ? 8.680 -1.705 -9.507 1.00 90.81 92 GLN A O 1
ATOM 725 N N . ALA A 1 93 ? 9.815 -0.504 -11.023 1.00 94.06 93 ALA A N 1
ATOM 726 C CA . ALA A 1 93 ? 9.732 0.745 -10.277 1.00 94.06 93 ALA A CA 1
ATOM 727 C C . ALA A 1 93 ? 8.276 1.225 -10.098 1.00 94.06 93 ALA A C 1
ATOM 729 O O . ALA A 1 93 ? 7.925 1.739 -9.037 1.00 94.06 93 ALA A O 1
ATOM 730 N N . VAL A 1 94 ? 7.409 1.006 -11.095 1.00 94.19 94 VAL A N 1
ATOM 731 C CA . VAL A 1 94 ? 5.961 1.271 -11.000 1.00 94.19 94 VAL A CA 1
ATOM 732 C C . VAL A 1 94 ? 5.295 0.374 -9.954 1.00 94.19 94 VAL A C 1
ATOM 734 O O . VAL A 1 94 ? 4.528 0.870 -9.126 1.00 94.19 94 VAL A O 1
ATOM 737 N N . GLN A 1 95 ? 5.614 -0.923 -9.931 1.00 92.38 95 GLN A N 1
ATOM 738 C CA . GLN A 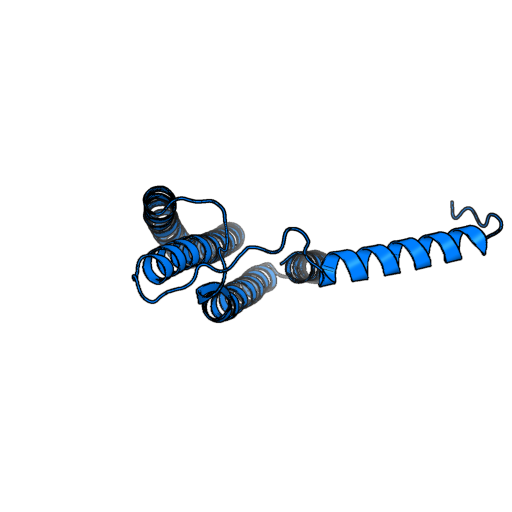1 95 ? 5.095 -1.836 -8.907 1.00 92.38 95 GLN A CA 1
ATOM 739 C C . GLN A 1 95 ? 5.566 -1.454 -7.498 1.00 92.38 95 GLN A C 1
ATOM 741 O O . GLN A 1 95 ? 4.778 -1.490 -6.551 1.00 92.38 95 GLN A O 1
ATOM 746 N N . ASP A 1 96 ? 6.834 -1.075 -7.346 1.00 94.69 96 ASP A N 1
ATOM 747 C CA . ASP A 1 96 ? 7.386 -0.652 -6.058 1.00 94.69 96 ASP A CA 1
ATOM 748 C C . ASP A 1 96 ? 6.725 0.640 -5.563 1.00 94.69 96 ASP A C 1
ATOM 750 O O . ASP A 1 96 ? 6.383 0.740 -4.382 1.00 94.69 96 ASP A O 1
ATOM 754 N N . ALA A 1 97 ? 6.454 1.588 -6.467 1.00 95.88 97 ALA A N 1
ATOM 755 C CA . ALA A 1 97 ? 5.689 2.790 -6.152 1.00 95.88 97 ALA A CA 1
ATOM 756 C C . ALA A 1 97 ? 4.251 2.454 -5.718 1.00 95.88 97 ALA A C 1
ATOM 758 O O . ALA A 1 97 ? 3.800 2.970 -4.696 1.00 95.88 97 ALA A O 1
ATOM 759 N N . SER A 1 98 ? 3.556 1.554 -6.429 1.00 95.06 98 SER A N 1
ATOM 760 C CA . SER A 1 98 ? 2.214 1.071 -6.047 1.00 95.06 98 SER A CA 1
ATOM 761 C C . SER A 1 98 ? 2.197 0.510 -4.629 1.00 95.06 98 SER A C 1
ATOM 763 O O . SER A 1 98 ? 1.460 0.988 -3.765 1.00 95.06 98 SER A O 1
ATOM 765 N N . LYS A 1 99 ? 3.096 -0.437 -4.342 1.00 94.12 99 LYS A N 1
ATOM 766 C CA . LYS A 1 99 ? 3.205 -1.074 -3.022 1.00 94.12 99 LYS A CA 1
ATOM 767 C C . LYS A 1 99 ? 3.525 -0.070 -1.918 1.00 94.12 99 LYS A C 1
ATOM 769 O O . LYS A 1 99 ? 2.961 -0.177 -0.825 1.00 94.12 99 LYS A O 1
ATOM 774 N N . ALA A 1 100 ? 4.416 0.886 -2.188 1.00 96.25 100 ALA A N 1
ATOM 775 C CA . ALA A 1 100 ? 4.762 1.939 -1.242 1.00 96.25 100 ALA A CA 1
ATOM 776 C C . ALA A 1 100 ? 3.553 2.837 -0.942 1.00 96.25 100 ALA A C 1
ATOM 778 O O . ALA A 1 100 ? 3.274 3.085 0.227 1.00 96.25 100 ALA A O 1
ATOM 779 N N . VAL A 1 101 ? 2.784 3.248 -1.960 1.00 95.06 101 VAL A N 1
ATOM 780 C CA . VAL A 1 101 ? 1.547 4.031 -1.782 1.00 95.06 101 VAL A CA 1
ATOM 781 C C . VAL A 1 101 ? 0.503 3.256 -0.978 1.00 95.06 101 VAL A C 1
ATOM 783 O O . VAL A 1 101 ? -0.064 3.806 -0.034 1.00 95.06 101 VAL A O 1
ATOM 786 N N . CYS A 1 102 ? 0.261 1.982 -1.297 1.00 93.06 102 CYS A N 1
ATOM 787 C CA . CYS A 1 102 ? -0.699 1.162 -0.555 1.00 93.06 102 CYS A CA 1
ATOM 788 C C . CYS A 1 102 ? -0.294 1.002 0.919 1.00 93.06 102 CYS A C 1
ATOM 790 O O . CYS A 1 102 ? -1.115 1.204 1.814 1.00 93.06 102 CYS A O 1
ATOM 792 N N . SER A 1 103 ? 0.985 0.717 1.180 1.00 93.19 103 SER A N 1
ATOM 793 C CA . SER A 1 103 ? 1.517 0.553 2.541 1.00 93.19 103 SER A CA 1
ATOM 794 C C . SER A 1 103 ? 1.506 1.867 3.330 1.00 93.19 103 SER A C 1
ATOM 796 O O . SER A 1 103 ? 1.223 1.881 4.533 1.00 93.19 103 SER A O 1
ATOM 798 N N . LEU A 1 104 ? 1.772 2.983 2.646 1.00 93.62 104 LEU A N 1
ATOM 799 C CA . LEU A 1 104 ? 1.657 4.326 3.200 1.00 93.62 104 LEU A CA 1
ATOM 800 C C . LEU A 1 104 ? 0.210 4.608 3.615 1.00 93.62 104 LEU A C 1
ATOM 802 O O . LEU A 1 104 ? -0.026 4.976 4.762 1.00 93.62 104 LEU A O 1
ATOM 806 N N . ALA A 1 105 ? -0.757 4.346 2.732 1.00 92.44 105 ALA A N 1
ATOM 807 C CA . ALA A 1 105 ? -2.178 4.511 3.025 1.00 92.44 105 ALA A CA 1
ATOM 808 C C . ALA A 1 105 ? -2.623 3.663 4.231 1.00 92.44 105 ALA A C 1
ATOM 810 O O . ALA A 1 105 ? -3.346 4.154 5.092 1.00 92.44 105 ALA A O 1
ATOM 811 N N . GLU A 1 106 ? -2.163 2.416 4.347 1.00 90.19 106 GLU A N 1
ATOM 812 C CA . GLU A 1 106 ? -2.481 1.547 5.490 1.00 90.19 106 GLU A CA 1
ATOM 813 C C . GLU A 1 106 ? -1.947 2.072 6.821 1.00 90.19 106 GLU A C 1
ATOM 815 O O . GLU A 1 106 ? -2.655 2.042 7.833 1.00 90.19 106 GLU A O 1
ATOM 820 N N . SER A 1 107 ? -0.707 2.558 6.813 1.00 92.50 107 SER A N 1
ATOM 821 C CA . SER A 1 107 ? -0.041 3.095 8.001 1.00 92.50 107 SER A CA 1
ATOM 822 C C . SER A 1 107 ? -0.670 4.425 8.416 1.00 92.50 107 SER A C 1
ATOM 824 O O . SER A 1 107 ? -0.977 4.632 9.590 1.00 92.50 107 SER A O 1
ATOM 826 N N . SER A 1 108 ? -0.972 5.292 7.445 1.00 91.81 108 SER A N 1
ATOM 827 C CA . SER A 1 108 ? -1.707 6.536 7.676 1.00 91.81 108 SER A CA 1
ATOM 828 C C . SER A 1 108 ? -3.121 6.282 8.199 1.00 91.81 108 SER A C 1
ATOM 830 O O . SER A 1 108 ? -3.525 6.940 9.152 1.00 91.81 108 SER A O 1
ATOM 832 N N . ALA A 1 109 ? -3.852 5.302 7.653 1.00 91.00 109 ALA A N 1
ATOM 833 C CA . ALA A 1 109 ? -5.181 4.933 8.144 1.00 91.00 109 ALA A CA 1
ATOM 834 C C . ALA A 1 109 ? -5.149 4.536 9.622 1.00 91.00 109 ALA A C 1
ATOM 836 O O . ALA A 1 109 ? -5.970 5.008 10.407 1.00 91.00 109 ALA A O 1
ATOM 837 N N . GLN A 1 110 ? -4.178 3.701 10.006 1.00 90.69 110 GLN A N 1
ATOM 838 C CA . GLN A 1 110 ? -4.012 3.288 11.395 1.00 90.69 110 GLN A CA 1
ATOM 839 C C . GLN A 1 110 ? -3.714 4.489 12.295 1.00 90.69 110 GLN A C 1
ATOM 841 O O . GLN A 1 110 ? -4.343 4.641 13.340 1.00 90.69 110 GLN A O 1
ATOM 846 N N . ALA A 1 111 ? -2.778 5.354 11.895 1.00 91.88 111 ALA A N 1
ATOM 847 C CA . ALA A 1 111 ? -2.440 6.547 12.664 1.00 91.88 111 ALA A CA 1
ATOM 848 C C . ALA A 1 111 ? -3.664 7.463 12.842 1.00 91.88 111 ALA A C 1
ATOM 850 O O . ALA A 1 111 ? -3.949 7.892 13.959 1.00 91.88 111 ALA A O 1
ATOM 851 N N . SER A 1 112 ? -4.437 7.700 11.777 1.00 90.31 112 SER A N 1
ATOM 852 C CA . SER A 1 112 ? -5.678 8.480 11.831 1.00 90.31 112 SER A CA 1
ATOM 853 C C . SER A 1 112 ? -6.734 7.847 12.739 1.00 90.31 112 SER A C 1
ATOM 855 O O . SER A 1 112 ? -7.350 8.561 13.528 1.00 90.31 112 SER A O 1
ATOM 857 N N . TYR A 1 113 ? -6.915 6.523 12.688 1.00 89.25 113 TYR A N 1
ATOM 858 C CA . TYR A 1 113 ? -7.816 5.805 13.594 1.00 89.25 113 TYR A CA 1
ATOM 859 C C . TYR A 1 113 ? -7.396 5.981 15.060 1.00 89.25 113 TYR A C 1
ATOM 861 O O . TYR A 1 113 ? -8.224 6.312 15.909 1.00 89.25 113 TYR A O 1
ATOM 869 N N . LEU A 1 114 ? -6.102 5.817 15.357 1.00 90.50 114 LEU A N 1
ATOM 870 C CA . LEU A 1 114 ? -5.555 5.980 16.706 1.00 90.50 114 LEU A CA 1
ATOM 871 C C . LEU A 1 114 ? -5.718 7.414 17.231 1.00 90.50 114 LEU A C 1
ATOM 873 O O . LEU A 1 114 ? -6.052 7.595 18.402 1.00 90.50 114 LEU A O 1
ATOM 877 N N . ILE A 1 115 ? -5.548 8.425 16.373 1.00 90.81 115 ILE A N 1
ATOM 878 C CA . ILE A 1 115 ? -5.845 9.824 16.714 1.00 90.81 115 ILE A CA 1
ATOM 879 C C . ILE A 1 115 ? -7.343 9.989 17.013 1.00 90.81 115 ILE A C 1
ATOM 881 O O . ILE A 1 115 ? -7.695 10.555 18.043 1.00 90.81 115 ILE A O 1
ATOM 885 N N . GLY A 1 116 ? -8.226 9.447 16.168 1.00 88.88 116 GLY A N 1
ATOM 886 C CA . GLY A 1 116 ? -9.679 9.570 16.332 1.00 88.88 116 GLY A CA 1
ATOM 887 C C . GLY A 1 116 ? -10.205 8.965 17.637 1.00 88.88 116 GLY A C 1
ATOM 888 O O . GLY A 1 116 ? -11.021 9.579 18.321 1.00 88.88 116 GLY A O 1
ATOM 889 N N . ILE A 1 117 ? -9.698 7.797 18.044 1.00 89.81 117 ILE A N 1
ATOM 890 C CA . ILE A 1 117 ? -10.080 7.169 19.323 1.00 89.81 117 ILE A CA 1
ATOM 891 C C . ILE A 1 117 ? -9.415 7.801 20.552 1.00 89.81 117 ILE A C 1
ATOM 893 O O . ILE A 1 117 ? -9.724 7.401 21.675 1.00 89.81 117 ILE A O 1
ATOM 897 N N . SER A 1 118 ? -8.461 8.715 20.356 1.00 89.12 118 SER A N 1
ATOM 898 C CA . SER A 1 118 ? -7.810 9.432 21.458 1.00 89.12 118 SER A CA 1
ATOM 899 C C . SER A 1 118 ? -8.675 10.580 21.987 1.00 89.12 118 SER A C 1
ATOM 901 O O . SER A 1 118 ? -8.421 11.080 23.082 1.00 89.12 118 SER A O 1
ATOM 903 N N . GLU A 1 119 ? -9.707 10.989 21.247 1.00 91.06 119 GLU A N 1
ATOM 904 C CA . GLU A 1 119 ? -10.686 11.967 21.714 1.00 91.06 119 GLU A CA 1
ATOM 905 C C . GLU A 1 119 ? -11.615 11.355 22.779 1.00 91.06 119 GLU A C 1
ATOM 907 O O . GLU A 1 119 ? -12.117 10.244 22.622 1.00 91.06 119 GLU A O 1
ATOM 912 N N . ALA A 1 120 ? -11.875 12.081 23.871 1.00 86.12 120 ALA A N 1
ATOM 913 C CA . ALA A 1 120 ? -12.641 11.570 25.016 1.00 86.12 120 ALA A CA 1
ATOM 914 C C . ALA A 1 120 ? -14.117 11.249 24.700 1.00 86.12 120 ALA A C 1
ATOM 916 O O . ALA A 1 120 ? -14.750 10.475 25.416 1.00 86.12 120 ALA A O 1
ATOM 917 N N . THR A 1 121 ? -14.668 11.857 23.650 1.00 90.50 121 THR A N 1
ATOM 918 C CA . THR A 1 121 ? -16.033 11.631 23.151 1.00 90.50 121 THR A CA 1
ATOM 919 C C . THR A 1 121 ? -16.126 10.392 22.256 1.00 90.50 121 THR A C 1
ATOM 921 O O . THR A 1 121 ? -17.222 9.875 22.027 1.00 90.50 121 THR A O 1
ATOM 924 N N . SER A 1 122 ? -14.990 9.894 21.761 1.00 87.06 122 SER A N 1
ATOM 925 C CA . SER A 1 122 ? -14.930 8.773 20.833 1.00 87.06 122 SER A CA 1
ATOM 926 C C . SER A 1 122 ? -15.097 7.434 21.543 1.00 87.06 122 SER A C 1
ATOM 928 O O . SER A 1 122 ? -14.572 7.187 22.627 1.00 87.06 122 SER A O 1
ATOM 930 N N . THR A 1 123 ? -15.795 6.511 20.882 1.00 82.19 123 THR A N 1
ATOM 931 C CA . THR A 1 123 ? -15.906 5.113 21.317 1.00 82.19 123 THR A CA 1
ATOM 932 C C . THR A 1 123 ? -15.059 4.234 20.409 1.00 82.19 123 THR A C 1
ATOM 934 O O . THR A 1 123 ? -15.174 4.298 19.187 1.00 82.19 123 THR A O 1
ATOM 937 N N . LYS A 1 124 ? -14.204 3.393 21.000 1.00 78.44 124 LYS A N 1
ATOM 938 C CA . LYS A 1 124 ? -13.343 2.478 20.242 1.00 78.44 124 LYS A CA 1
ATOM 939 C C . LYS A 1 124 ? -14.187 1.450 19.490 1.00 78.44 124 LYS A C 1
ATOM 941 O O . LYS A 1 124 ? -14.970 0.724 20.101 1.00 78.44 124 LYS A O 1
ATOM 946 N N . GLY A 1 125 ? -13.978 1.353 18.180 1.00 69.19 125 GLY A N 1
ATOM 947 C CA . GLY A 1 125 ? -14.484 0.239 17.385 1.00 69.19 125 GLY A CA 1
ATOM 948 C C . GLY A 1 125 ? -13.753 -1.052 17.762 1.00 69.19 125 GLY A C 1
ATOM 949 O O . GLY A 1 125 ? -12.535 -1.055 17.941 1.00 69.19 125 GLY A O 1
ATOM 950 N N . SER A 1 126 ? -14.484 -2.159 17.894 1.00 65.88 126 SER A N 1
ATOM 951 C CA . SER A 1 126 ? -13.865 -3.480 18.034 1.00 65.88 126 SER A CA 1
ATOM 952 C C . SER A 1 126 ? -13.621 -4.074 16.651 1.00 65.88 126 SER A C 1
ATOM 954 O O . SER A 1 126 ? -14.521 -4.075 15.809 1.00 65.88 126 SER A O 1
ATOM 956 N N . SER A 1 127 ? -12.412 -4.583 16.412 1.00 66.25 127 SER A N 1
ATOM 957 C CA . SER A 1 127 ? -12.145 -5.386 15.219 1.00 66.25 127 SER A CA 1
ATOM 958 C C . SER A 1 127 ? -12.927 -6.692 15.336 1.00 66.25 127 SER A C 1
ATOM 960 O O . SER A 1 127 ? -12.897 -7.348 16.381 1.00 66.25 127 SER A O 1
ATOM 962 N N . ALA A 1 128 ? -13.660 -7.064 14.288 1.00 66.62 128 ALA A N 1
ATOM 963 C CA . ALA A 1 128 ? -14.386 -8.323 14.284 1.00 66.62 128 ALA A CA 1
ATOM 964 C C . ALA A 1 128 ? -13.388 -9.484 14.441 1.00 66.62 128 ALA A C 1
ATOM 966 O O . ALA A 1 128 ? -12.420 -9.585 13.693 1.00 66.62 128 ALA A O 1
ATOM 967 N N . ILE A 1 129 ? -13.631 -10.376 15.408 1.00 70.94 129 ILE A N 1
ATOM 968 C CA . ILE A 1 129 ? -12.794 -11.571 15.649 1.00 70.94 129 ILE A CA 1
ATOM 969 C C . ILE A 1 129 ? -12.771 -12.476 14.405 1.00 70.94 129 ILE A C 1
ATOM 971 O O . ILE A 1 129 ? -11.818 -13.217 14.174 1.00 70.94 129 ILE A O 1
ATOM 975 N N . VAL A 1 130 ? -13.825 -12.395 13.593 1.00 74.69 130 VAL A N 1
ATOM 976 C CA . VAL A 1 130 ? -14.003 -13.154 12.362 1.00 74.69 130 VAL A CA 1
ATOM 977 C C . VAL A 1 130 ? -14.505 -12.207 11.276 1.00 74.69 130 VAL A C 1
ATOM 979 O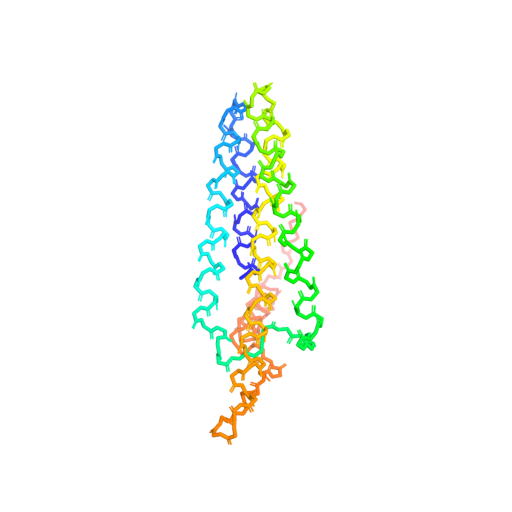 O . VAL A 1 130 ? -15.469 -11.471 11.483 1.00 74.69 130 VAL A O 1
ATOM 982 N N . ASP A 1 13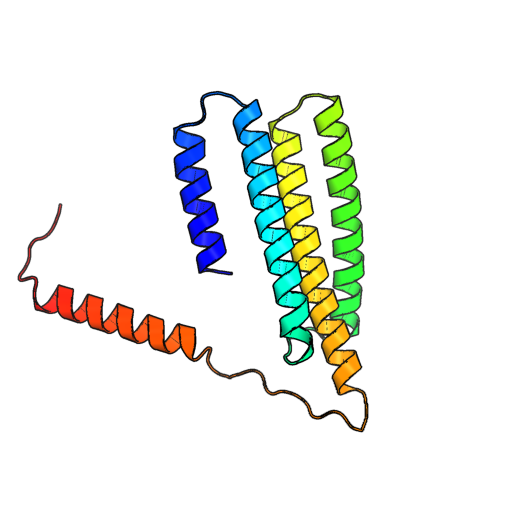1 ? -13.882 -12.258 10.099 1.00 75.25 131 ASP A N 1
ATOM 983 C CA . ASP A 1 131 ? -14.437 -11.676 8.876 1.00 75.25 131 ASP A CA 1
ATOM 984 C C . ASP A 1 131 ? -15.673 -12.501 8.479 1.00 75.25 131 ASP A C 1
ATOM 986 O O . ASP A 1 131 ? -15.575 -13.564 7.860 1.00 75.25 131 ASP A O 1
ATOM 990 N N . GLN A 1 132 ? -16.846 -12.051 8.933 1.00 77.75 132 GLN A N 1
ATOM 991 C CA . GLN A 1 132 ? -18.118 -12.749 8.750 1.00 77.75 132 GLN A CA 1
ATOM 992 C C . GLN A 1 132 ? -18.426 -13.044 7.263 1.00 77.75 132 GLN A C 1
ATOM 994 O O . GLN A 1 132 ? -18.823 -14.179 6.963 1.00 77.75 132 GLN A O 1
ATOM 999 N N . PRO A 1 133 ? -18.224 -12.103 6.313 1.00 78.44 133 PRO A N 1
ATOM 1000 C CA . PRO A 1 133 ? -18.322 -12.386 4.880 1.00 78.44 133 PRO A CA 1
ATOM 1001 C C . PRO A 1 133 ? -17.380 -13.493 4.402 1.00 78.44 133 PRO A C 1
ATOM 1003 O O . PRO A 1 133 ? -17.824 -14.421 3.718 1.00 78.44 133 PRO A O 1
ATOM 1006 N N . LEU A 1 134 ? -16.094 -13.423 4.758 1.00 80.44 134 LEU A N 1
ATOM 1007 C CA . LEU A 1 134 ? -15.105 -14.417 4.343 1.00 80.44 134 LEU A CA 1
ATOM 1008 C C . LEU A 1 134 ? -15.435 -15.794 4.916 1.00 80.44 134 LEU A C 1
ATOM 1010 O O . LEU A 1 134 ? -15.382 -16.788 4.192 1.00 80.44 134 LEU A O 1
ATOM 1014 N N . PHE A 1 135 ? -15.814 -15.856 6.191 1.00 86.69 135 PHE A N 1
ATOM 1015 C CA . PHE A 1 135 ? -16.210 -17.092 6.855 1.00 86.69 135 PHE A CA 1
ATOM 1016 C C . PHE A 1 135 ? -17.433 -17.715 6.179 1.00 86.69 135 PHE A C 1
ATOM 1018 O O . PHE A 1 135 ? -17.397 -18.881 5.791 1.00 86.69 135 PHE A O 1
ATOM 1025 N N . THR A 1 136 ? -18.480 -16.923 5.938 1.00 88.06 136 THR A N 1
ATOM 1026 C CA . THR A 1 136 ? -19.703 -17.387 5.261 1.00 88.06 136 THR A CA 1
ATOM 1027 C C . THR A 1 136 ? -19.393 -17.903 3.859 1.00 88.06 136 THR A C 1
ATOM 1029 O O . THR A 1 136 ? -19.824 -18.994 3.488 1.00 88.06 136 THR A O 1
ATOM 1032 N N . ARG A 1 137 ? -18.584 -17.164 3.091 1.00 88.94 137 ARG A N 1
ATOM 1033 C CA . ARG A 1 137 ? -18.147 -17.580 1.755 1.00 88.94 137 ARG A CA 1
ATOM 1034 C C . ARG A 1 137 ? -17.347 -18.881 1.800 1.00 88.94 137 ARG A C 1
ATOM 1036 O O . ARG A 1 137 ? -17.596 -19.768 0.989 1.00 88.94 137 ARG A O 1
ATOM 1043 N N . SER A 1 138 ? -16.409 -18.997 2.735 1.00 89.31 138 SER A N 1
ATOM 1044 C CA . SER A 1 138 ? -15.548 -20.176 2.879 1.00 89.31 138 SER A CA 1
ATOM 1045 C C . SER A 1 138 ? -16.374 -21.409 3.230 1.00 89.31 138 SER A C 1
ATOM 1047 O O . SER A 1 138 ? -16.207 -22.458 2.618 1.00 89.31 138 SER A O 1
ATOM 1049 N N . VAL A 1 139 ? -17.338 -21.266 4.141 1.00 92.12 139 VAL A N 1
ATOM 1050 C CA . VAL A 1 139 ? -18.283 -22.329 4.492 1.00 92.12 139 VAL A CA 1
ATOM 1051 C C . VAL A 1 139 ? -19.117 -22.759 3.282 1.00 92.12 139 VAL A C 1
ATOM 1053 O O . VAL A 1 139 ? -19.289 -23.957 3.066 1.00 92.12 139 VAL A O 1
ATOM 1056 N N . THR A 1 140 ? -19.613 -21.822 2.469 1.00 92.06 140 THR A N 1
ATOM 1057 C CA . THR A 1 140 ? -20.358 -22.151 1.241 1.00 92.06 140 THR A CA 1
ATOM 1058 C C . THR A 1 140 ? -19.493 -22.911 0.237 1.00 92.06 140 THR A C 1
ATOM 1060 O O . THR A 1 140 ? -19.943 -23.920 -0.299 1.00 92.06 140 THR A O 1
ATOM 1063 N N . ILE A 1 141 ? -18.246 -22.478 0.022 1.00 91.75 141 ILE A N 1
ATOM 1064 C CA . ILE A 1 141 ? -17.297 -23.158 -0.875 1.00 91.75 141 ILE A CA 1
ATOM 1065 C C . ILE A 1 141 ? -17.006 -24.575 -0.378 1.00 91.75 141 ILE A C 1
ATOM 1067 O O . ILE A 1 141 ? -17.069 -25.515 -1.162 1.00 91.75 141 ILE A O 1
ATOM 1071 N N . ILE A 1 142 ? -16.738 -24.745 0.920 1.00 92.56 142 ILE A N 1
ATOM 1072 C CA . ILE A 1 142 ? -16.476 -26.062 1.514 1.00 92.56 142 ILE A CA 1
ATOM 1073 C C . ILE A 1 142 ? -17.696 -26.970 1.351 1.00 92.56 142 ILE A C 1
ATOM 1075 O O . ILE A 1 142 ? -17.551 -28.111 0.930 1.00 92.56 142 ILE A O 1
ATOM 1079 N N . ARG A 1 143 ? -18.909 -26.472 1.627 1.00 92.25 143 ARG A N 1
ATOM 1080 C CA . ARG A 1 143 ? -20.142 -27.256 1.451 1.00 92.25 143 ARG A CA 1
ATOM 1081 C C . ARG A 1 143 ? -20.363 -27.671 0.003 1.00 92.25 143 ARG A C 1
ATOM 1083 O O . ARG A 1 143 ? -20.734 -28.815 -0.228 1.00 92.25 143 ARG A O 1
ATOM 1090 N N . HIS A 1 144 ? -20.117 -26.769 -0.943 1.00 90.75 144 HIS A N 1
ATOM 1091 C CA . HIS A 1 144 ? -20.201 -27.078 -2.366 1.00 90.75 144 HIS A CA 1
ATOM 1092 C C . HIS A 1 144 ? -19.172 -28.141 -2.759 1.00 90.75 144 HIS A C 1
ATOM 1094 O O . HIS A 1 144 ? -19.541 -29.153 -3.333 1.00 90.75 144 HIS A O 1
ATOM 1100 N N . ALA A 1 145 ? -17.908 -27.977 -2.360 1.00 89.12 145 ALA A N 1
ATOM 1101 C CA . ALA A 1 145 ? -16.854 -28.947 -2.640 1.00 89.12 145 ALA A CA 1
ATOM 1102 C C . ALA A 1 145 ? -17.146 -30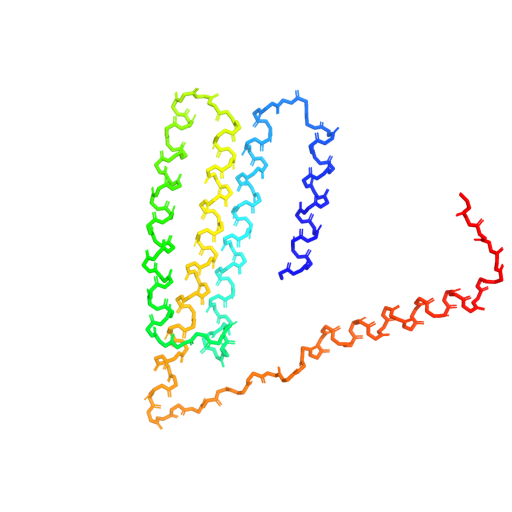.325 -2.018 1.00 89.12 145 ALA A C 1
ATOM 1104 O O . ALA A 1 145 ? -16.924 -31.348 -2.655 1.00 89.12 145 ALA A O 1
ATOM 1105 N N . CYS A 1 146 ? -17.684 -30.379 -0.795 1.00 89.50 146 CYS A N 1
ATOM 1106 C CA . CYS A 1 146 ? -18.119 -31.633 -0.179 1.00 89.50 146 CYS A CA 1
ATOM 1107 C C . CYS A 1 146 ? -19.304 -32.264 -0.921 1.00 89.50 146 CYS A C 1
ATOM 1109 O O . CYS A 1 146 ? -19.327 -33.483 -1.078 1.00 89.50 146 CYS A O 1
ATOM 1111 N N . ALA A 1 147 ? -20.268 -31.459 -1.381 1.00 86.75 147 ALA A N 1
ATOM 1112 C CA . ALA A 1 147 ? -21.388 -31.938 -2.185 1.00 86.75 147 ALA A CA 1
ATOM 1113 C C . ALA A 1 147 ? -20.894 -32.513 -3.520 1.00 86.75 147 ALA A C 1
ATOM 1115 O O . ALA A 1 147 ? -21.278 -33.626 -3.874 1.00 86.75 147 ALA A O 1
ATOM 1116 N N . ASP A 1 148 ? -19.986 -31.814 -4.201 1.00 85.50 148 ASP A N 1
ATOM 1117 C CA . ASP A 1 148 ? -19.341 -32.285 -5.427 1.00 85.50 148 ASP A CA 1
ATOM 1118 C C . ASP A 1 148 ? -18.634 -33.621 -5.185 1.00 85.50 148 ASP A C 1
ATOM 1120 O O . ASP A 1 148 ? -18.946 -34.594 -5.862 1.00 85.50 148 ASP A O 1
ATOM 1124 N N . LEU A 1 149 ? -17.783 -33.705 -4.152 1.00 83.69 149 LEU A N 1
ATOM 1125 C CA . LEU A 1 149 ? -17.066 -34.930 -3.774 1.00 83.69 149 LEU A CA 1
ATOM 1126 C C . LEU A 1 149 ? -18.006 -36.095 -3.437 1.00 83.69 149 LEU A C 1
ATOM 1128 O O . LEU A 1 149 ? -17.687 -37.241 -3.741 1.00 83.69 149 LEU A O 1
ATOM 1132 N N . SER A 1 150 ? -19.153 -35.820 -2.809 1.00 81.94 150 SER A N 1
ATOM 1133 C CA . SER A 1 150 ? -20.145 -36.844 -2.459 1.00 81.94 150 SER A CA 1
ATOM 1134 C C . SER A 1 150 ? -20.986 -37.316 -3.649 1.00 81.94 150 SER A C 1
ATOM 1136 O O . SER A 1 150 ? -21.439 -38.459 -3.661 1.00 81.94 150 SER A O 1
ATOM 1138 N N . ASN A 1 151 ? -21.177 -36.453 -4.651 1.00 73.75 151 ASN A N 1
ATOM 1139 C CA . ASN A 1 151 ? -21.933 -36.761 -5.864 1.00 73.75 151 ASN A CA 1
ATOM 1140 C C . ASN A 1 151 ? -21.049 -37.413 -6.937 1.00 73.75 151 ASN A C 1
ATOM 1142 O O . ASN A 1 151 ? -21.539 -38.203 -7.743 1.00 73.75 151 ASN A O 1
ATOM 1146 N N . THR A 1 152 ? -19.742 -37.139 -6.936 1.00 58.56 152 THR A N 1
ATOM 1147 C CA . THR A 1 152 ? -18.777 -37.849 -7.774 1.00 58.56 152 THR A CA 1
ATOM 1148 C C . THR A 1 152 ? -18.397 -39.182 -7.137 1.00 58.56 152 THR A C 1
ATOM 1150 O O . THR A 1 152 ? -17.422 -39.286 -6.393 1.00 58.56 152 THR A O 1
ATOM 1153 N N . ASN A 1 153 ? -19.112 -40.246 -7.503 1.00 56.56 153 ASN A N 1
ATOM 1154 C CA . ASN A 1 153 ? -18.475 -41.557 -7.586 1.00 56.56 153 ASN A CA 1
ATOM 1155 C C . ASN A 1 153 ? -17.339 -41.463 -8.626 1.00 56.56 153 ASN A C 1
ATOM 1157 O O . ASN A 1 153 ? -17.585 -41.572 -9.817 1.00 56.56 153 ASN A O 1
ATOM 1161 N N . LEU A 1 154 ? -16.113 -41.216 -8.154 1.00 56.16 154 LEU A N 1
ATOM 1162 C CA . LEU A 1 154 ? -14.846 -41.648 -8.759 1.00 56.16 154 LEU A CA 1
ATOM 1163 C C . LEU A 1 154 ? -14.637 -41.415 -10.274 1.00 56.16 154 LEU A C 1
ATOM 1165 O O . LEU A 1 154 ? -14.150 -42.316 -10.946 1.00 56.16 154 LEU A O 1
ATOM 1169 N N . ASP A 1 155 ? -14.837 -40.208 -10.804 1.00 54.53 155 ASP A N 1
ATOM 1170 C CA . ASP A 1 155 ? -14.145 -39.827 -12.050 1.00 54.53 155 ASP A CA 1
ATOM 1171 C C . ASP A 1 155 ? -12.824 -39.143 -11.691 1.00 54.53 155 ASP A C 1
ATOM 1173 O O . ASP A 1 155 ? -12.697 -37.917 -11.622 1.00 54.53 155 ASP A O 1
ATOM 1177 N N . ARG A 1 156 ? -11.822 -39.980 -11.394 1.00 52.09 156 ARG A N 1
ATOM 1178 C CA . ARG A 1 156 ? -10.420 -39.574 -11.275 1.00 52.09 156 ARG A CA 1
ATOM 1179 C C . ARG A 1 156 ? -10.002 -38.991 -12.631 1.00 52.09 156 ARG A C 1
ATOM 1181 O O . ARG A 1 156 ? -9.696 -39.742 -13.549 1.00 52.09 156 ARG A O 1
ATOM 1188 N N . LYS A 1 157 ? -10.013 -37.662 -12.766 1.00 55.19 157 LYS A N 1
ATOM 1189 C CA . LYS A 1 157 ? -9.333 -36.987 -13.878 1.00 55.19 157 LYS A CA 1
ATOM 1190 C C . LYS A 1 157 ? -7.827 -37.110 -13.650 1.00 55.19 157 LYS A C 1
ATOM 1192 O O . LYS A 1 157 ? -7.264 -36.341 -12.872 1.00 55.19 157 LYS A O 1
ATOM 1197 N N . GLU A 1 158 ? -7.248 -38.152 -14.245 1.00 37.16 158 GLU A N 1
ATOM 1198 C CA . GLU A 1 158 ? -5.834 -38.173 -14.648 1.00 37.16 158 GLU A CA 1
ATOM 1199 C C . GLU A 1 158 ? -5.525 -37.018 -15.609 1.00 37.16 158 GLU A C 1
ATOM 1201 O O . GLU A 1 158 ? -6.426 -36.636 -16.397 1.00 37.16 158 GLU A O 1
#

Radius of gyration: 20.94 Å; chains: 1; bounding box: 39×54×53 Å

pLDDT: mean 81.52, std 14.87, range [37.16, 97.44]